Protein AF-A0A7J5EGS3-F1 (afdb_monomer_lite)

Sequence (91 aa):
MTGMNEMTGKSSTGMGTSFTAEDRGFVYAVARRFVRAPEDAEDITQEALLLAYRYRDAFRGDARYRTWLYRITTRAALTYLRRTGRSRVRV

Foldseek 3Di:
DDDPPPPDPDDPDFDPQDDDPVLLVLLLVLLCQFDVDSVSSNVLSVQLVVVCNVCRNVCPVPDDPSVVSSVSSVVSSVVSCVVVVHGGDDD

pLDDT: mean 83.17, std 19.34, range [35.0, 98.25]

Secondary structure (DSSP, 8-state):
----S-S----SS---S---HHHHHHHHHHHTTT-SSHHHHHHHHHHHHHHHHHHGGG--SSS-HHHHHHHHHHHHHHHHHHHHTPPPP--

Structure (mmCIF, N/CA/C/O backbone):
data_AF-A0A7J5EGS3-F1
#
_entry.id   AF-A0A7J5EGS3-F1
#
loop_
_atom_site.group_PDB
_atom_site.id
_atom_site.type_symbol
_atom_site.label_atom_id
_atom_site.label_alt_id
_atom_site.label_comp_id
_atom_site.label_asym_id
_atom_site.label_entity_id
_atom_site.label_seq_id
_atom_site.pdbx_PDB_ins_code
_atom_site.Cartn_x
_atom_site.Cartn_y
_atom_site.Cartn_z
_atom_site.occupancy
_atom_site.B_iso_or_equiv
_atom_site.auth_seq_id
_atom_site.auth_comp_id
_atom_site.auth_asym_id
_atom_site.auth_atom_id
_atom_site.pdbx_PDB_model_num
ATOM 1 N N . MET A 1 1 ? 21.428 13.662 -2.044 1.00 38.16 1 MET A N 1
ATOM 2 C CA . MET A 1 1 ? 20.270 13.309 -2.897 1.00 38.16 1 MET A CA 1
ATOM 3 C C . MET A 1 1 ? 20.484 11.870 -3.351 1.00 38.16 1 MET A C 1
ATOM 5 O O . MET A 1 1 ? 21.140 11.623 -4.350 1.00 38.16 1 MET A O 1
ATOM 9 N N . THR A 1 2 ? 20.122 10.933 -2.478 1.00 37.69 2 THR A N 1
ATOM 10 C CA . THR A 1 2 ? 20.735 9.600 -2.378 1.00 37.69 2 THR A CA 1
ATOM 11 C C . THR A 1 2 ? 20.192 8.614 -3.416 1.00 37.69 2 THR A C 1
ATOM 13 O O . THR A 1 2 ? 19.022 8.251 -3.370 1.00 37.69 2 THR A O 1
ATOM 16 N N . GLY A 1 3 ? 21.061 8.208 -4.346 1.00 37.78 3 GLY A N 1
ATOM 17 C CA . GLY A 1 3 ? 21.266 6.825 -4.804 1.00 37.78 3 GLY A CA 1
ATOM 18 C C . GLY A 1 3 ? 20.069 5.878 -4.950 1.00 37.78 3 GLY A C 1
ATOM 19 O O . GLY A 1 3 ? 20.132 4.770 -4.440 1.00 37.78 3 GLY A O 1
ATOM 20 N N . MET A 1 4 ? 19.003 6.258 -5.661 1.00 47.03 4 MET A N 1
ATOM 21 C CA . MET A 1 4 ? 17.875 5.358 -5.988 1.00 47.03 4 MET A CA 1
ATOM 22 C C . MET A 1 4 ? 17.924 4.785 -7.421 1.00 47.03 4 MET A C 1
ATOM 24 O O . MET A 1 4 ? 16.896 4.350 -7.937 1.00 47.03 4 MET A O 1
ATOM 28 N N . ASN A 1 5 ? 19.087 4.800 -8.088 1.00 43.38 5 ASN A N 1
ATOM 29 C CA . ASN A 1 5 ? 19.218 4.373 -9.492 1.00 43.38 5 ASN A CA 1
ATOM 30 C C . ASN A 1 5 ? 20.097 3.125 -9.721 1.00 43.38 5 ASN A C 1
ATOM 32 O O . ASN A 1 5 ? 20.428 2.834 -10.864 1.00 43.38 5 ASN A O 1
ATOM 36 N N . GLU A 1 6 ? 20.479 2.378 -8.679 1.00 46.44 6 GLU A N 1
ATOM 37 C CA . GLU A 1 6 ? 21.496 1.314 -8.818 1.00 46.44 6 GLU A CA 1
ATOM 38 C C . GLU A 1 6 ? 21.095 -0.079 -8.311 1.00 46.44 6 GLU A C 1
ATOM 40 O O . GLU A 1 6 ? 21.953 -0.899 -8.007 1.00 46.44 6 GLU A O 1
ATOM 45 N N . MET A 1 7 ? 19.807 -0.428 -8.341 1.00 42.69 7 MET A N 1
ATOM 46 C CA . MET A 1 7 ? 19.420 -1.845 -8.409 1.00 42.69 7 MET A CA 1
ATOM 47 C C . MET A 1 7 ? 18.563 -2.113 -9.650 1.00 42.69 7 MET A C 1
ATOM 49 O O . MET A 1 7 ? 17.337 -2.047 -9.653 1.00 42.69 7 MET A O 1
ATOM 53 N N . THR A 1 8 ? 19.322 -2.356 -10.724 1.00 48.19 8 THR A N 1
ATOM 54 C CA . THR A 1 8 ? 19.108 -3.397 -11.741 1.00 48.19 8 THR A CA 1
ATOM 55 C C . THR A 1 8 ? 17.878 -3.295 -12.643 1.00 48.19 8 THR A C 1
ATOM 57 O O . THR A 1 8 ? 16.977 -4.129 -12.653 1.00 48.19 8 THR A O 1
ATOM 60 N N . GLY A 1 9 ? 17.991 -2.392 -13.619 1.00 46.31 9 GLY A N 1
ATOM 61 C CA . GLY A 1 9 ? 17.787 -2.835 -14.997 1.00 46.31 9 GLY A CA 1
ATOM 62 C C . GLY A 1 9 ? 18.839 -3.899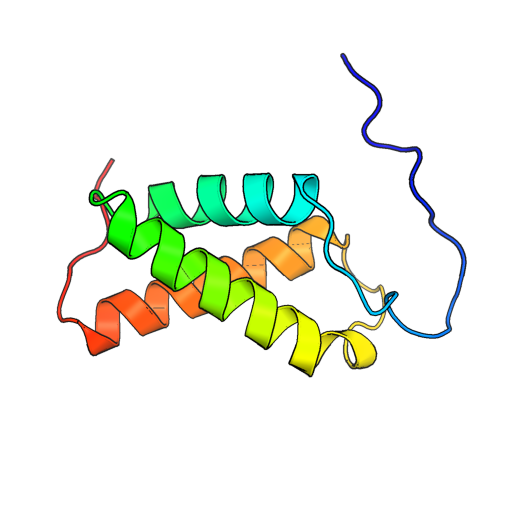 -15.346 1.00 46.31 9 GLY A C 1
ATOM 63 O O . GLY A 1 9 ? 20.027 -3.587 -15.328 1.00 46.31 9 GLY A O 1
ATOM 64 N N . LYS A 1 10 ? 18.372 -5.135 -15.572 1.00 41.31 10 LYS A N 1
ATOM 65 C CA . LYS A 1 10 ? 18.994 -6.378 -16.104 1.00 41.31 10 LYS A CA 1
ATOM 66 C C . LYS A 1 10 ? 18.396 -7.510 -15.250 1.00 41.31 10 LYS A C 1
ATOM 68 O O . LYS A 1 10 ? 18.823 -7.718 -14.126 1.00 41.31 10 LYS A O 1
ATOM 73 N N . SER A 1 11 ? 17.341 -8.212 -15.647 1.00 35.00 11 SER A N 1
ATOM 74 C CA . SER A 1 11 ? 17.277 -9.075 -16.827 1.00 35.00 11 SER A CA 1
ATOM 75 C C . SER A 1 11 ? 15.821 -9.473 -17.088 1.00 35.00 11 SER A C 1
ATOM 77 O O . SER A 1 11 ? 15.021 -9.584 -16.165 1.00 35.00 11 SER A O 1
ATOM 79 N N . SER A 1 12 ? 15.495 -9.722 -18.345 1.00 45.75 12 SER A N 1
ATOM 80 C CA . SER A 1 12 ? 14.200 -10.120 -18.911 1.00 45.75 12 SER A CA 1
ATOM 81 C C . 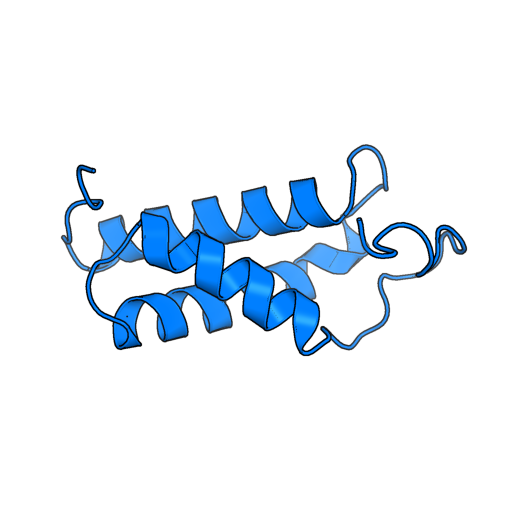SER A 1 12 ? 13.665 -11.499 -18.460 1.00 45.75 12 SER A C 1
ATOM 83 O O . SER A 1 12 ? 12.894 -12.122 -19.182 1.00 45.75 12 SER A O 1
ATOM 85 N N . THR A 1 13 ? 14.007 -11.973 -17.259 1.00 45.81 13 THR A N 1
ATOM 86 C CA . THR A 1 13 ? 13.618 -13.301 -16.759 1.00 45.81 13 THR A CA 1
ATOM 87 C C . THR A 1 13 ? 13.248 -13.217 -15.280 1.00 45.81 13 THR A C 1
ATOM 89 O O . THR A 1 13 ? 14.108 -13.370 -14.423 1.00 45.81 13 THR A O 1
ATOM 92 N N . GLY A 1 14 ? 11.965 -12.965 -14.996 1.00 50.44 14 GLY A N 1
ATOM 93 C CA . GLY A 1 14 ? 11.355 -13.061 -13.664 1.00 50.44 14 GLY A CA 1
ATOM 94 C C . GLY A 1 14 ? 11.801 -11.987 -12.666 1.00 50.44 14 GLY A C 1
ATOM 95 O O . GLY A 1 14 ? 12.957 -11.924 -12.262 1.00 50.44 14 GLY A O 1
ATOM 96 N N . MET A 1 15 ? 10.861 -11.164 -12.195 1.00 58.34 15 MET A N 1
ATOM 97 C CA . MET A 1 15 ? 11.067 -10.373 -10.978 1.00 58.34 15 MET A CA 1
ATOM 98 C C . MET A 1 15 ? 11.485 -11.344 -9.861 1.00 58.34 15 MET A C 1
ATOM 100 O O . MET A 1 15 ? 10.717 -12.253 -9.531 1.00 58.34 15 MET A O 1
ATOM 104 N N . GLY A 1 16 ? 12.708 -11.199 -9.339 1.00 58.72 16 GLY A N 1
ATOM 105 C CA . GLY A 1 16 ? 13.256 -12.076 -8.303 1.00 58.72 16 GLY A CA 1
ATOM 106 C C . GLY A 1 16 ? 12.245 -12.292 -7.176 1.00 58.72 16 GLY A C 1
ATOM 107 O O . GLY A 1 16 ? 11.523 -11.378 -6.789 1.00 58.72 16 GLY A O 1
ATOM 108 N N . THR A 1 17 ? 12.153 -13.520 -6.676 1.00 58.56 17 THR A N 1
ATOM 109 C CA . THR A 1 17 ? 11.066 -14.011 -5.812 1.00 58.56 17 THR A CA 1
ATOM 110 C C . THR A 1 17 ? 10.918 -13.308 -4.455 1.00 58.56 17 THR A C 1
ATOM 112 O O . THR A 1 17 ? 10.015 -13.661 -3.701 1.00 58.56 17 THR A O 1
ATOM 115 N N . SER A 1 18 ? 11.755 -12.324 -4.126 1.00 70.12 18 SER A N 1
ATOM 116 C CA . SER A 1 18 ? 11.829 -11.725 -2.793 1.00 70.12 18 SER A CA 1
ATOM 117 C C . SER A 1 18 ? 11.691 -10.206 -2.860 1.00 70.12 18 SER A C 1
ATOM 119 O O . SER A 1 18 ? 12.544 -9.528 -3.426 1.00 70.12 18 SER A O 1
ATOM 121 N N . PHE A 1 19 ? 10.635 -9.668 -2.242 1.00 82.50 19 PHE A N 1
ATOM 122 C CA . PHE A 1 19 ? 10.535 -8.233 -1.972 1.00 82.50 19 PHE A CA 1
ATOM 123 C C . PHE A 1 19 ? 11.519 -7.827 -0.880 1.00 82.50 19 PHE A C 1
ATOM 125 O O . PHE A 1 19 ? 11.708 -8.540 0.108 1.00 82.50 19 PHE A O 1
ATOM 132 N N . THR A 1 20 ? 12.127 -6.660 -1.052 1.00 88.69 20 THR A N 1
ATOM 133 C CA . THR A 1 20 ?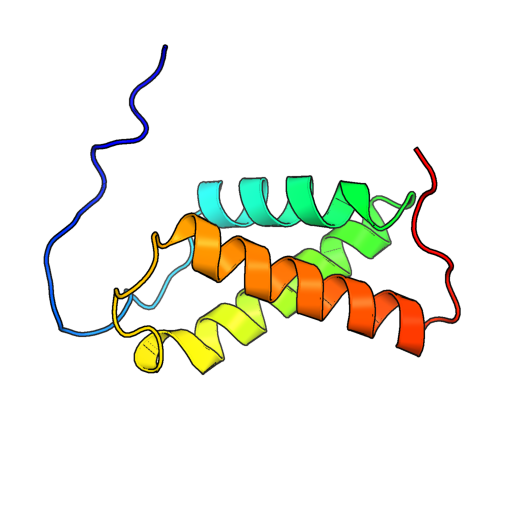 13.082 -6.092 -0.100 1.00 88.69 20 THR A CA 1
ATOM 134 C C . THR A 1 20 ? 12.375 -5.345 1.036 1.00 88.69 20 THR A C 1
ATOM 136 O O . THR A 1 20 ? 11.189 -5.005 0.962 1.00 88.69 20 THR A O 1
ATOM 139 N N . ALA A 1 21 ? 13.122 -5.018 2.094 1.00 86.44 21 ALA A N 1
ATOM 140 C CA . ALA A 1 21 ? 12.633 -4.130 3.151 1.00 86.44 21 ALA A CA 1
ATOM 141 C C . ALA A 1 21 ? 12.256 -2.734 2.611 1.00 86.44 21 ALA A C 1
ATOM 143 O O . ALA A 1 21 ? 11.325 -2.102 3.115 1.00 86.44 21 ALA A O 1
ATOM 144 N N . GLU A 1 22 ? 12.932 -2.272 1.554 1.00 88.31 22 GLU A N 1
ATOM 145 C CA . GLU A 1 22 ? 12.633 -0.998 0.898 1.00 88.31 22 GLU A CA 1
ATOM 146 C C . GLU A 1 22 ? 11.283 -1.018 0.179 1.00 88.31 22 GLU A C 1
ATOM 148 O O . GLU A 1 22 ? 10.521 -0.051 0.275 1.00 88.31 22 GLU A O 1
ATOM 153 N N . ASP A 1 23 ? 10.955 -2.126 -0.494 1.00 92.50 23 ASP A N 1
ATOM 154 C CA . ASP A 1 23 ? 9.653 -2.315 -1.141 1.00 92.50 23 ASP A CA 1
ATOM 155 C C . ASP A 1 23 ? 8.529 -2.229 -0.118 1.00 92.50 23 ASP A C 1
ATOM 157 O O . ASP A 1 23 ? 7.570 -1.473 -0.297 1.00 92.50 23 ASP A O 1
ATOM 161 N N . ARG A 1 24 ? 8.683 -2.947 1.002 1.00 95.25 24 ARG A N 1
ATOM 162 C CA . ARG A 1 24 ? 7.725 -2.903 2.108 1.00 95.25 24 ARG A CA 1
ATOM 163 C C . ARG A 1 24 ? 7.574 -1.484 2.654 1.00 95.25 24 ARG A C 1
ATOM 165 O O . ARG A 1 24 ? 6.448 -1.026 2.833 1.00 95.25 24 ARG A O 1
ATOM 172 N N . GLY A 1 25 ? 8.681 -0.777 2.886 1.00 96.38 25 GLY A N 1
ATOM 173 C CA . GLY A 1 25 ? 8.660 0.604 3.376 1.00 96.38 25 GLY A CA 1
ATOM 174 C C . GLY A 1 25 ? 7.919 1.555 2.431 1.00 96.38 25 GLY A C 1
ATOM 175 O O . GLY A 1 25 ? 7.091 2.356 2.872 1.00 96.38 25 GLY A O 1
ATOM 176 N N . PHE A 1 26 ? 8.151 1.427 1.123 1.00 96.56 26 PHE A N 1
ATOM 177 C CA . PHE A 1 26 ? 7.442 2.205 0.108 1.00 96.56 26 PHE A CA 1
ATOM 178 C C . PHE A 1 26 ? 5.940 1.894 0.087 1.00 96.56 26 PHE A C 1
ATOM 180 O O . PHE A 1 26 ? 5.119 2.814 0.117 1.00 96.56 26 PHE A O 1
ATOM 187 N N . VAL A 1 27 ? 5.574 0.612 0.060 1.00 97.81 27 VAL A N 1
ATOM 188 C CA . VAL A 1 27 ? 4.174 0.167 0.048 1.00 97.81 27 VAL A CA 1
ATOM 189 C C . VAL A 1 27 ? 3.442 0.668 1.292 1.00 97.81 27 VAL A C 1
ATOM 191 O O . VAL A 1 27 ? 2.362 1.246 1.162 1.00 97.81 27 VAL A O 1
ATOM 194 N N . TYR A 1 28 ? 4.052 0.542 2.470 1.00 98.19 28 TYR A N 1
ATOM 195 C CA . TYR A 1 28 ? 3.482 1.036 3.721 1.00 98.19 28 TYR A CA 1
ATOM 196 C C . TYR A 1 28 ? 3.268 2.551 3.697 1.00 98.19 28 TYR A C 1
ATOM 198 O O . TYR A 1 28 ? 2.177 3.034 4.008 1.00 98.19 28 TYR A O 1
ATOM 206 N N . ALA A 1 29 ? 4.261 3.319 3.239 1.00 97.69 29 ALA A N 1
ATOM 207 C CA . ALA A 1 29 ? 4.131 4.769 3.109 1.00 97.69 29 ALA A CA 1
ATOM 208 C C . ALA A 1 29 ? 2.988 5.177 2.159 1.00 97.69 29 ALA A C 1
ATOM 210 O O . ALA A 1 29 ? 2.303 6.174 2.401 1.00 97.69 29 ALA A O 1
ATOM 211 N N . VAL A 1 30 ? 2.751 4.406 1.092 1.00 97.69 30 VAL A N 1
ATOM 212 C CA . VAL A 1 30 ? 1.609 4.616 0.190 1.00 97.69 30 VAL A CA 1
ATOM 213 C C . VAL A 1 30 ? 0.296 4.238 0.880 1.00 97.69 30 VAL A C 1
ATOM 215 O O . VAL A 1 30 ? -0.646 5.027 0.830 1.00 97.69 30 VAL A O 1
ATOM 218 N N . ALA A 1 31 ? 0.228 3.093 1.563 1.00 97.81 31 ALA A N 1
ATOM 219 C CA . ALA A 1 31 ? -0.962 2.628 2.280 1.00 97.81 31 ALA A CA 1
ATOM 220 C C . ALA A 1 31 ? -1.419 3.623 3.363 1.00 97.81 31 ALA A C 1
ATOM 222 O O . ALA A 1 31 ? -2.608 3.931 3.460 1.00 97.81 31 ALA A O 1
ATOM 223 N N . ARG A 1 32 ? -0.475 4.231 4.093 1.00 97.44 32 ARG A N 1
ATOM 224 C CA . ARG A 1 32 ? -0.724 5.282 5.101 1.00 97.44 32 ARG A CA 1
ATOM 225 C C . ARG A 1 32 ? -1.422 6.533 4.558 1.00 97.44 32 ARG A C 1
ATOM 227 O O . ARG A 1 32 ? -1.970 7.306 5.336 1.00 97.44 32 ARG A O 1
ATOM 234 N N . ARG A 1 33 ? -1.445 6.739 3.236 1.00 95.94 33 ARG A N 1
ATOM 235 C CA . ARG A 1 33 ? -2.220 7.823 2.599 1.00 95.94 33 ARG A CA 1
ATOM 236 C C . ARG A 1 33 ? -3.706 7.487 2.455 1.00 95.94 33 ARG A C 1
ATOM 238 O O . ARG A 1 33 ? -4.506 8.378 2.186 1.00 95.94 33 ARG A O 1
ATOM 245 N N . PHE A 1 34 ? -4.081 6.216 2.594 1.00 96.44 34 PHE A N 1
ATOM 246 C CA . PHE A 1 34 ? -5.455 5.743 2.427 1.00 96.44 34 PHE A CA 1
ATOM 247 C C . PHE A 1 34 ? -6.171 5.505 3.752 1.00 96.44 34 PHE A C 1
ATOM 249 O O . PHE A 1 34 ? -7.387 5.694 3.804 1.00 96.44 34 PHE A O 1
ATOM 256 N N . VAL A 1 35 ? -5.436 5.138 4.805 1.00 96.25 35 VAL A N 1
ATOM 257 C CA . VAL A 1 35 ? -5.976 4.767 6.123 1.00 96.25 35 VAL A CA 1
ATOM 258 C C . VAL A 1 35 ? -5.252 5.494 7.259 1.00 96.25 35 VAL A C 1
ATOM 260 O O . VAL A 1 35 ? -4.060 5.781 7.165 1.00 96.25 35 VAL A O 1
ATOM 263 N N . ARG A 1 36 ? -5.978 5.803 8.346 1.00 93.12 36 ARG A N 1
ATOM 264 C CA . ARG A 1 36 ? -5.409 6.469 9.538 1.00 93.12 36 ARG A CA 1
ATOM 265 C C . ARG A 1 36 ? -4.753 5.487 10.503 1.00 93.12 36 ARG A C 1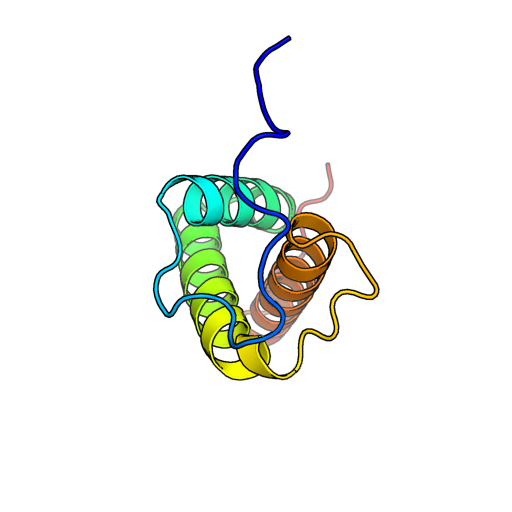
ATOM 267 O O . ARG A 1 36 ? -3.740 5.832 11.113 1.00 93.12 36 ARG A O 1
ATOM 274 N N . ALA A 1 37 ? -5.323 4.294 10.652 1.00 95.31 37 ALA A N 1
ATOM 275 C CA . ALA A 1 37 ? -4.803 3.274 11.551 1.00 95.31 37 ALA A CA 1
ATOM 276 C C . ALA A 1 37 ? -3.505 2.673 10.976 1.00 95.31 37 ALA A C 1
ATOM 278 O O . ALA A 1 37 ? -3.452 2.380 9.779 1.00 95.31 37 ALA A O 1
ATOM 279 N N . PRO A 1 38 ? -2.431 2.538 11.775 1.00 96.25 38 PRO A N 1
ATOM 280 C CA . PRO A 1 38 ? -1.210 1.852 11.347 1.00 96.25 38 PRO A CA 1
ATOM 281 C C . PRO A 1 38 ? -1.471 0.395 10.964 1.00 96.25 38 PRO A C 1
ATOM 283 O O . PRO A 1 38 ? -0.946 -0.074 9.964 1.00 96.25 38 PRO A O 1
ATOM 286 N N . GLU A 1 39 ? -2.345 -0.271 11.710 1.00 96.88 39 GLU A N 1
ATOM 287 C CA . GLU A 1 39 ? -2.679 -1.689 11.541 1.00 96.88 39 GLU A CA 1
ATOM 288 C C . GLU A 1 39 ? -3.365 -1.945 10.193 1.00 96.88 39 GLU A C 1
ATOM 290 O O . GLU A 1 39 ? -2.934 -2.792 9.420 1.00 96.88 39 GLU A O 1
ATOM 295 N N . ASP A 1 40 ? -4.321 -1.093 9.818 1.00 97.06 40 ASP A N 1
ATOM 296 C CA . ASP A 1 40 ? -4.926 -1.126 8.483 1.00 97.06 40 ASP A CA 1
ATOM 297 C C . ASP A 1 40 ? -3.891 -0.924 7.361 1.00 97.06 40 ASP A C 1
ATOM 299 O O . ASP A 1 40 ? -4.019 -1.477 6.267 1.00 97.06 40 ASP A O 1
ATOM 303 N N . ALA A 1 41 ? -2.875 -0.083 7.592 1.00 97.75 41 ALA A N 1
ATOM 304 C CA . ALA A 1 41 ? -1.828 0.149 6.601 1.00 97.75 41 ALA A CA 1
ATOM 305 C C . ALA A 1 41 ? -0.899 -1.064 6.480 1.00 97.75 41 ALA A C 1
ATOM 307 O O . ALA A 1 41 ? -0.449 -1.363 5.372 1.00 97.75 41 ALA A O 1
ATOM 308 N N . GLU A 1 42 ? -0.639 -1.768 7.583 1.00 97.94 42 GLU A N 1
ATOM 309 C CA . GLU A 1 42 ? 0.069 -3.049 7.590 1.00 97.94 42 GLU A CA 1
ATOM 310 C C . GLU A 1 42 ? -0.709 -4.118 6.811 1.00 97.94 42 GLU A C 1
ATOM 312 O O . GLU A 1 42 ? -0.140 -4.730 5.906 1.00 97.94 42 GLU A O 1
ATOM 317 N N . ASP A 1 43 ? -2.017 -4.257 7.048 1.00 97.44 43 ASP A N 1
ATOM 318 C CA . ASP A 1 43 ? -2.883 -5.186 6.304 1.00 97.44 43 ASP A CA 1
ATOM 319 C C . ASP A 1 43 ? -2.829 -4.928 4.791 1.00 97.44 43 ASP A C 1
ATOM 321 O O . ASP A 1 43 ? -2.620 -5.837 3.982 1.00 97.44 43 ASP A O 1
ATOM 325 N N . ILE A 1 44 ? -2.990 -3.661 4.392 1.00 98.25 44 ILE A N 1
ATOM 326 C CA . ILE A 1 44 ? -2.907 -3.251 2.984 1.00 98.25 44 ILE A CA 1
ATOM 327 C C . ILE A 1 44 ? -1.516 -3.547 2.420 1.00 98.25 44 ILE A C 1
ATOM 329 O O . ILE A 1 44 ? -1.399 -3.942 1.259 1.00 98.25 44 ILE A O 1
ATOM 333 N N . THR A 1 45 ? -0.465 -3.341 3.215 1.00 98.00 45 THR A N 1
ATOM 334 C CA . THR A 1 45 ? 0.918 -3.579 2.791 1.00 98.00 45 THR A CA 1
ATOM 335 C C . THR A 1 45 ? 1.158 -5.047 2.497 1.00 98.00 45 THR A C 1
ATOM 337 O O . THR A 1 45 ? 1.694 -5.376 1.438 1.00 98.00 45 THR A O 1
ATOM 340 N N . GLN A 1 46 ? 0.719 -5.926 3.394 1.00 96.19 46 GLN A N 1
ATOM 341 C CA . GLN A 1 46 ? 0.827 -7.367 3.206 1.00 96.19 46 GLN A CA 1
ATOM 342 C C . GLN A 1 46 ? 0.064 -7.821 1.958 1.00 96.19 46 GLN A C 1
ATOM 344 O O . GLN A 1 46 ? 0.645 -8.475 1.092 1.00 96.19 46 GLN A O 1
ATOM 349 N N . GLU A 1 47 ? -1.196 -7.406 1.806 1.00 97.56 47 GLU A N 1
ATOM 350 C CA . GLU A 1 47 ? -2.002 -7.764 0.634 1.00 97.56 47 GLU A CA 1
ATOM 351 C C . GLU A 1 47 ? -1.376 -7.241 -0.668 1.00 97.56 47 GLU A C 1
ATOM 353 O O . GLU A 1 47 ? -1.288 -7.964 -1.660 1.00 97.56 47 GLU A O 1
ATOM 358 N N . ALA A 1 48 ? -0.881 -6.001 -0.676 1.00 97.25 48 ALA A N 1
ATOM 359 C CA . ALA A 1 48 ? -0.234 -5.421 -1.847 1.00 97.25 48 ALA A CA 1
ATOM 360 C C . ALA A 1 48 ? 1.027 -6.195 -2.255 1.00 97.25 48 ALA A C 1
ATOM 362 O O . ALA A 1 48 ? 1.212 -6.456 -3.444 1.00 97.25 48 ALA A O 1
ATOM 363 N N . LEU A 1 49 ? 1.867 -6.597 -1.297 1.00 94.56 49 LEU A N 1
ATOM 364 C CA . LEU A 1 49 ? 3.052 -7.412 -1.574 1.00 94.56 49 LEU A CA 1
ATOM 365 C C . LEU A 1 49 ? 2.668 -8.817 -2.057 1.00 94.56 49 LEU A C 1
ATOM 367 O O . LEU A 1 49 ? 3.266 -9.314 -3.007 1.00 94.56 49 LEU A O 1
ATOM 371 N N . LEU A 1 50 ? 1.627 -9.438 -1.494 1.00 94.75 50 LEU A N 1
ATOM 372 C CA . LEU A 1 50 ? 1.117 -10.727 -1.979 1.00 94.75 50 LEU A CA 1
ATOM 373 C C . LEU A 1 50 ? 0.595 -10.632 -3.418 1.00 94.75 50 LEU A C 1
ATOM 375 O O . LEU A 1 50 ? 0.887 -11.500 -4.243 1.00 94.75 50 LEU A O 1
ATOM 379 N N . LEU A 1 51 ? -0.157 -9.581 -3.750 1.00 94.38 51 LEU A N 1
ATOM 380 C CA . LEU A 1 51 ? -0.631 -9.343 -5.115 1.00 94.38 51 LEU A CA 1
ATOM 381 C C . LEU A 1 51 ? 0.532 -9.054 -6.063 1.00 94.38 51 LEU A C 1
ATOM 383 O O . LEU A 1 51 ? 0.565 -9.590 -7.169 1.00 94.38 51 LEU A O 1
ATOM 387 N N . ALA A 1 52 ? 1.502 -8.251 -5.631 1.00 92.81 52 ALA A N 1
ATOM 388 C CA . ALA A 1 52 ? 2.704 -7.993 -6.406 1.00 92.81 52 ALA A CA 1
ATOM 389 C C . ALA A 1 52 ? 3.464 -9.291 -6.676 1.00 92.81 52 ALA A C 1
ATOM 391 O O . ALA A 1 52 ? 3.816 -9.540 -7.824 1.00 92.81 52 ALA A O 1
ATOM 392 N N . TYR A 1 53 ? 3.614 -10.169 -5.682 1.00 90.25 53 TYR A N 1
ATOM 393 C CA . TYR A 1 53 ? 4.224 -11.480 -5.882 1.00 90.25 53 TYR A CA 1
ATOM 394 C C . TYR A 1 53 ? 3.473 -12.289 -6.943 1.00 90.25 53 TYR A C 1
ATOM 396 O O . TYR A 1 53 ? 4.094 -12.827 -7.858 1.00 90.25 53 TYR A O 1
ATOM 404 N N . ARG A 1 54 ? 2.138 -12.348 -6.859 1.00 90.88 54 ARG A N 1
ATOM 405 C CA . ARG A 1 54 ? 1.303 -13.106 -7.809 1.00 90.88 54 ARG A CA 1
ATOM 406 C C . ARG A 1 54 ? 1.381 -12.567 -9.237 1.00 90.88 54 ARG A C 1
ATOM 408 O O . ARG A 1 54 ? 1.354 -13.352 -10.175 1.00 90.88 54 ARG A O 1
ATOM 415 N N . TYR A 1 55 ? 1.476 -11.250 -9.410 1.00 89.56 55 TYR A N 1
ATOM 416 C CA . TYR A 1 55 ? 1.477 -10.606 -10.729 1.00 89.56 55 TYR A CA 1
ATOM 417 C C . TYR A 1 55 ? 2.870 -10.242 -11.247 1.00 89.56 55 TYR A C 1
ATOM 419 O O . TYR A 1 55 ? 2.980 -9.580 -12.281 1.00 89.56 55 TYR A O 1
ATOM 427 N N . ARG A 1 56 ? 3.932 -10.651 -10.551 1.00 86.94 56 ARG A N 1
ATOM 428 C CA . ARG A 1 56 ? 5.312 -10.268 -10.864 1.00 86.94 56 ARG A CA 1
ATOM 429 C C . ARG A 1 56 ? 5.745 -10.693 -12.273 1.00 86.94 56 ARG A C 1
ATOM 431 O O . ARG A 1 56 ? 6.431 -9.936 -12.948 1.00 86.94 56 ARG A O 1
ATOM 438 N N . ASP A 1 57 ? 5.265 -11.844 -12.741 1.00 84.12 57 ASP A N 1
ATOM 439 C CA . ASP A 1 57 ? 5.583 -12.392 -14.067 1.00 84.12 57 ASP A CA 1
ATOM 440 C C . ASP A 1 57 ? 4.798 -11.692 -15.192 1.00 84.12 57 ASP A C 1
ATOM 442 O O . ASP A 1 57 ? 5.186 -11.726 -16.356 1.00 84.12 57 ASP A O 1
ATOM 446 N N . ALA A 1 58 ? 3.703 -11.004 -14.848 1.00 80.94 58 ALA A N 1
ATOM 447 C CA . ALA A 1 58 ? 2.919 -10.204 -15.788 1.00 80.94 58 ALA A CA 1
ATOM 448 C C . ALA A 1 58 ? 3.484 -8.784 -15.980 1.00 80.94 58 ALA A C 1
ATOM 450 O O . ALA A 1 58 ? 2.988 -8.027 -16.819 1.00 80.94 58 ALA A O 1
ATOM 451 N N . PHE A 1 59 ? 4.494 -8.388 -15.201 1.00 79.94 59 PHE A N 1
ATOM 452 C CA . PHE A 1 59 ? 5.142 -7.094 -15.352 1.00 79.94 59 PHE A CA 1
ATOM 453 C C . PHE A 1 59 ? 6.066 -7.102 -16.576 1.00 79.94 59 PHE A C 1
ATOM 455 O O . PHE A 1 59 ? 7.155 -7.664 -16.558 1.00 79.94 59 PHE A O 1
ATOM 462 N N . ARG A 1 60 ? 5.622 -6.443 -17.651 1.00 75.31 60 ARG A N 1
ATOM 463 C CA . ARG A 1 60 ? 6.315 -6.398 -18.951 1.00 75.31 60 ARG A CA 1
ATOM 464 C C . ARG A 1 60 ? 7.450 -5.371 -19.044 1.00 75.31 60 ARG A C 1
ATOM 466 O O . ARG A 1 60 ? 8.091 -5.273 -20.078 1.00 75.31 60 ARG A O 1
ATOM 473 N N . GLY A 1 61 ? 7.696 -4.590 -17.989 1.00 76.81 61 GLY A N 1
ATOM 474 C CA . GLY A 1 61 ? 8.720 -3.537 -17.992 1.00 76.81 61 GLY A CA 1
ATOM 475 C C . GLY A 1 61 ? 8.315 -2.223 -18.676 1.00 76.81 61 GLY A C 1
ATOM 476 O O . GLY A 1 61 ? 9.096 -1.278 -18.654 1.00 76.81 61 GLY A O 1
ATOM 477 N N . ASP A 1 62 ? 7.089 -2.111 -19.201 1.00 78.12 62 ASP A N 1
ATOM 478 C CA . ASP A 1 62 ? 6.579 -0.898 -19.877 1.00 78.12 62 ASP A CA 1
ATOM 479 C C . ASP A 1 62 ? 6.467 0.335 -18.955 1.00 78.12 62 ASP A C 1
ATOM 481 O O . ASP A 1 62 ? 6.338 1.473 -19.403 1.00 78.12 62 ASP A O 1
ATOM 485 N N . ALA A 1 63 ? 6.484 0.121 -17.639 1.00 80.75 63 ALA A N 1
ATOM 486 C CA . ALA A 1 63 ? 6.459 1.166 -16.624 1.00 80.75 63 ALA A CA 1
ATOM 487 C C . ALA A 1 63 ? 7.595 0.946 -15.624 1.00 80.75 63 ALA A C 1
ATOM 489 O O . ALA A 1 63 ? 8.061 -0.174 -15.447 1.00 80.75 63 ALA A O 1
ATOM 490 N N . ARG A 1 64 ? 8.005 1.992 -14.895 1.00 88.19 64 ARG A N 1
ATOM 491 C CA . ARG A 1 64 ? 8.975 1.834 -13.798 1.00 88.19 64 ARG A CA 1
ATOM 492 C C . ARG A 1 64 ? 8.419 0.887 -12.731 1.00 88.19 64 ARG A C 1
ATOM 494 O O . ARG A 1 64 ? 7.246 0.984 -12.369 1.00 88.19 64 ARG A O 1
ATOM 501 N N . TYR A 1 65 ? 9.280 0.050 -12.157 1.00 86.25 65 TYR A N 1
ATOM 502 C CA . TYR A 1 65 ? 8.921 -0.904 -11.102 1.00 86.25 65 TYR A CA 1
ATOM 503 C C . TYR A 1 65 ? 8.130 -0.264 -9.945 1.00 86.25 65 TYR A C 1
ATOM 505 O O . TYR A 1 65 ? 7.031 -0.709 -9.619 1.00 86.25 65 TYR A O 1
ATOM 513 N N . ARG A 1 66 ? 8.602 0.868 -9.400 1.00 89.50 66 ARG A N 1
ATOM 514 C CA . ARG A 1 66 ? 7.878 1.601 -8.341 1.00 89.50 66 ARG A CA 1
ATOM 515 C C . ARG A 1 66 ? 6.509 2.122 -8.775 1.00 89.50 66 ARG A C 1
ATOM 517 O O . ARG A 1 66 ? 5.595 2.182 -7.960 1.00 89.50 66 ARG A O 1
ATOM 524 N N . THR A 1 67 ? 6.343 2.485 -10.045 1.00 91.75 67 THR A N 1
ATOM 525 C CA . THR A 1 67 ? 5.040 2.891 -10.589 1.00 91.75 67 THR A CA 1
ATOM 526 C C . THR A 1 67 ? 4.081 1.704 -10.634 1.00 91.75 67 THR A C 1
ATOM 528 O O . THR A 1 67 ? 2.909 1.849 -10.292 1.00 91.75 67 THR A O 1
ATOM 531 N N . TRP A 1 68 ? 4.566 0.523 -11.016 1.00 92.81 68 TRP A N 1
ATOM 532 C CA . TRP A 1 68 ? 3.778 -0.707 -10.973 1.00 92.81 68 TRP A CA 1
ATOM 533 C C . TRP A 1 68 ? 3.400 -1.094 -9.536 1.00 92.81 68 TRP A C 1
ATOM 535 O O . TRP A 1 68 ? 2.217 -1.306 -9.261 1.00 92.81 68 TRP A O 1
ATOM 545 N N . LEU A 1 69 ? 4.357 -1.055 -8.604 1.00 92.81 69 LEU A N 1
ATOM 546 C CA . LEU A 1 69 ? 4.122 -1.350 -7.190 1.00 92.81 69 LEU A CA 1
ATOM 547 C C . LEU A 1 69 ? 3.114 -0.369 -6.566 1.00 92.81 69 LEU A C 1
ATOM 549 O O . LEU A 1 69 ? 2.155 -0.790 -5.928 1.00 92.81 69 LEU A O 1
ATOM 553 N N . TYR A 1 70 ? 3.231 0.930 -6.863 1.00 95.81 70 TYR A N 1
ATOM 554 C CA . TYR A 1 70 ? 2.251 1.945 -6.458 1.00 95.81 70 TYR A CA 1
ATOM 555 C C . TYR A 1 70 ? 0.830 1.620 -6.946 1.00 95.81 70 TYR A C 1
ATOM 557 O O . TYR A 1 70 ? -0.142 1.730 -6.193 1.00 95.81 70 TYR A O 1
ATOM 565 N N . ARG A 1 71 ? 0.676 1.194 -8.208 1.00 95.12 71 ARG A N 1
ATOM 566 C CA . ARG A 1 71 ? -0.639 0.825 -8.766 1.00 95.12 71 ARG A CA 1
ATOM 567 C C . ARG A 1 71 ? -1.242 -0.379 -8.046 1.00 95.12 71 ARG A C 1
ATOM 569 O O . ARG A 1 71 ? -2.453 -0.406 -7.840 1.00 95.12 71 ARG A O 1
ATOM 576 N N . ILE A 1 72 ? -0.426 -1.351 -7.648 1.00 96.12 72 ILE A N 1
ATOM 577 C CA . ILE A 1 72 ? -0.896 -2.499 -6.865 1.00 96.12 72 ILE A CA 1
ATOM 578 C C . ILE A 1 72 ? -1.333 -2.050 -5.473 1.00 96.12 72 ILE A C 1
ATOM 580 O O . ILE A 1 72 ? -2.463 -2.337 -5.081 1.00 96.12 72 ILE A O 1
ATOM 584 N N . THR A 1 73 ? -0.513 -1.266 -4.771 1.00 98.00 73 THR A N 1
ATOM 585 C CA . THR A 1 73 ? -0.847 -0.774 -3.428 1.00 98.00 73 THR A CA 1
ATOM 586 C C . THR A 1 73 ? -2.121 0.059 -3.418 1.00 98.00 73 THR A C 1
ATOM 588 O O . THR A 1 73 ? -2.979 -0.127 -2.561 1.00 98.00 73 THR A O 1
ATOM 591 N N . THR A 1 74 ? -2.296 0.953 -4.393 1.00 97.81 74 THR A N 1
ATOM 592 C CA . THR A 1 74 ? -3.518 1.767 -4.490 1.00 97.81 74 THR A CA 1
ATOM 593 C C . THR A 1 74 ? -4.759 0.916 -4.762 1.00 97.81 74 THR A C 1
ATOM 595 O O . THR A 1 74 ? -5.805 1.158 -4.160 1.00 97.81 74 THR A O 1
ATOM 598 N N . ARG A 1 75 ? -4.660 -0.122 -5.605 1.00 97.50 75 ARG A N 1
ATOM 599 C CA . ARG A 1 75 ? -5.752 -1.089 -5.818 1.00 97.50 75 ARG A CA 1
ATOM 600 C C . ARG A 1 75 ? -6.075 -1.883 -4.551 1.00 97.50 75 ARG A C 1
ATOM 602 O O . ARG A 1 75 ? -7.256 -2.017 -4.222 1.00 97.50 75 ARG A O 1
ATOM 609 N N . ALA A 1 76 ? -5.058 -2.361 -3.835 1.00 98.00 76 ALA A N 1
ATOM 610 C CA . ALA A 1 76 ? -5.224 -3.071 -2.568 1.00 98.00 76 ALA A CA 1
ATOM 611 C C . ALA A 1 76 ? -5.908 -2.177 -1.521 1.00 98.00 76 ALA A C 1
ATOM 613 O O . ALA A 1 76 ? -6.922 -2.566 -0.948 1.00 98.00 76 ALA A O 1
ATOM 614 N N . ALA A 1 77 ? -5.445 -0.935 -1.363 1.00 97.88 77 ALA A N 1
ATOM 615 C CA . ALA A 1 77 ? -6.014 0.026 -0.423 1.00 97.88 77 ALA A CA 1
ATOM 616 C C . ALA A 1 77 ? -7.481 0.363 -0.729 1.00 97.88 77 ALA A C 1
ATOM 618 O O . ALA A 1 77 ? -8.323 0.371 0.166 1.00 97.88 77 ALA A O 1
ATOM 619 N N . LEU A 1 78 ? -7.824 0.607 -1.998 1.00 97.38 78 LEU A N 1
ATOM 620 C CA . LEU A 1 78 ? -9.213 0.869 -2.392 1.00 97.38 78 LEU A CA 1
ATOM 621 C C . LEU A 1 78 ? -10.115 -0.348 -2.152 1.00 97.38 78 LEU A C 1
ATOM 623 O O . LEU A 1 78 ? -11.257 -0.187 -1.726 1.00 97.38 78 LEU A O 1
ATOM 627 N N . THR A 1 79 ? -9.609 -1.556 -2.401 1.00 97.56 79 THR A N 1
ATOM 628 C CA . THR A 1 79 ? -10.336 -2.804 -2.124 1.00 97.56 79 THR A CA 1
ATOM 629 C C . THR A 1 79 ? -10.551 -2.988 -0.625 1.00 97.56 79 THR A C 1
ATOM 631 O O . THR A 1 79 ? -11.662 -3.298 -0.200 1.00 97.56 79 THR A O 1
ATOM 634 N N . TYR A 1 80 ? -9.525 -2.716 0.182 1.00 97.44 80 TYR A N 1
ATOM 635 C CA . TYR A 1 80 ? -9.601 -2.756 1.638 1.00 97.44 80 TYR A CA 1
ATOM 636 C C . TYR A 1 80 ? -10.664 -1.797 2.185 1.00 97.44 80 TYR A C 1
ATOM 638 O O . TYR A 1 80 ? -11.527 -2.212 2.957 1.00 97.44 80 TYR A O 1
ATOM 646 N N . LEU A 1 81 ? -10.657 -0.535 1.741 1.00 96.50 81 LEU A N 1
ATOM 647 C CA . LEU A 1 81 ? -11.645 0.473 2.144 1.00 96.50 81 LEU A CA 1
ATOM 648 C C . LEU A 1 81 ? -13.076 0.052 1.777 1.00 96.50 81 LEU A C 1
ATOM 650 O O . LEU A 1 81 ? -13.982 0.162 2.598 1.00 96.50 81 LEU A O 1
ATOM 654 N N . ARG A 1 82 ? -13.271 -0.506 0.572 1.00 96.00 82 ARG A N 1
ATOM 655 C CA . ARG A 1 82 ? -14.572 -1.047 0.140 1.00 96.00 82 ARG A CA 1
ATOM 656 C C . ARG A 1 82 ? -15.031 -2.215 1.013 1.00 96.00 82 ARG A C 1
ATOM 658 O O . ARG A 1 82 ? -16.190 -2.243 1.402 1.00 96.00 82 ARG A O 1
ATOM 665 N N . ARG A 1 83 ? -14.134 -3.156 1.334 1.00 95.38 83 ARG A N 1
ATOM 666 C CA . ARG A 1 83 ? -14.449 -4.349 2.14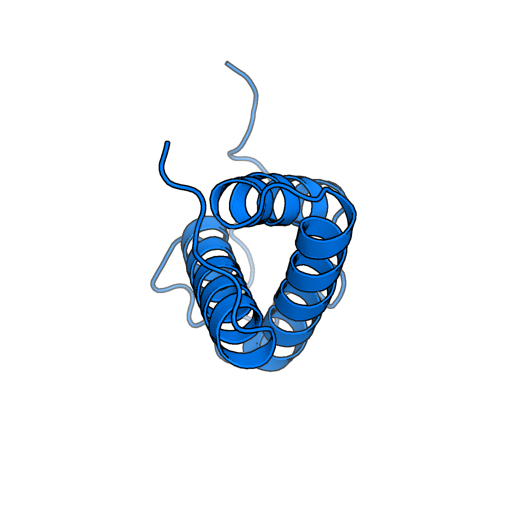2 1.00 95.38 83 ARG A CA 1
ATOM 667 C C . ARG A 1 83 ? -14.758 -4.009 3.600 1.00 95.38 83 ARG A C 1
ATOM 669 O O . ARG A 1 83 ? -15.591 -4.662 4.211 1.00 95.38 83 ARG A O 1
ATOM 676 N N . THR A 1 84 ? -14.077 -3.011 4.156 1.00 93.69 84 THR A N 1
ATOM 677 C CA . THR A 1 84 ? -14.212 -2.616 5.570 1.00 93.69 84 THR A CA 1
ATOM 678 C C . THR A 1 84 ? -15.271 -1.539 5.804 1.00 93.69 84 THR A C 1
ATOM 680 O O . THR A 1 84 ? -15.531 -1.187 6.950 1.00 93.69 84 THR A O 1
ATOM 683 N N . GLY A 1 85 ? -15.858 -0.972 4.74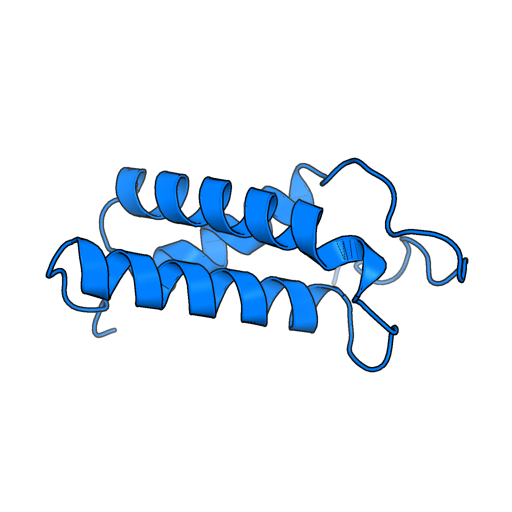2 1.00 90.38 85 GLY A N 1
ATOM 684 C CA . GLY A 1 85 ? -16.766 0.175 4.845 1.00 90.38 85 GLY A CA 1
ATOM 685 C C . GLY A 1 85 ? -16.078 1.463 5.316 1.00 90.38 85 GLY A C 1
ATOM 686 O O . GLY A 1 85 ? -16.748 2.435 5.667 1.00 90.38 85 GLY A O 1
ATOM 687 N N . ARG A 1 86 ? -14.739 1.496 5.343 1.00 87.38 86 ARG A N 1
ATOM 688 C CA . ARG A 1 86 ? -13.969 2.660 5.789 1.00 87.38 86 ARG A CA 1
ATOM 689 C C . ARG A 1 86 ? -13.860 3.693 4.673 1.00 87.38 86 ARG A C 1
ATOM 691 O O . ARG A 1 86 ? -13.709 3.374 3.496 1.00 87.38 86 ARG A O 1
ATOM 698 N N . SER A 1 87 ? -13.884 4.966 5.054 1.00 84.81 87 SER A N 1
ATOM 699 C CA . SER A 1 87 ? -13.639 6.072 4.126 1.00 84.81 87 SER A CA 1
ATOM 700 C C . SER A 1 87 ? -12.145 6.351 3.992 1.00 84.81 87 SER A C 1
ATOM 702 O O . SER A 1 87 ? -11.408 6.306 4.978 1.00 84.81 87 SER A O 1
ATOM 704 N N . ARG A 1 88 ? -11.698 6.687 2.773 1.00 86.25 88 ARG A N 1
ATOM 705 C CA . ARG A 1 88 ? -10.315 7.124 2.537 1.00 86.25 88 ARG A CA 1
ATOM 706 C C . ARG A 1 88 ? -10.012 8.358 3.381 1.00 86.25 88 ARG A C 1
ATOM 708 O O . ARG A 1 88 ? -10.860 9.245 3.499 1.00 86.25 88 ARG A O 1
ATOM 715 N N . VAL A 1 89 ? -8.787 8.448 3.897 1.00 88.00 89 VAL A N 1
ATOM 716 C CA . VAL A 1 89 ? -8.308 9.675 4.543 1.00 88.00 89 VAL A CA 1
ATOM 717 C C . VAL A 1 89 ? -8.479 10.858 3.592 1.00 88.00 89 VAL A C 1
ATOM 719 O O . VAL A 1 89 ? -7.972 10.857 2.470 1.00 88.00 89 VAL A O 1
ATOM 722 N N . ARG A 1 90 ? -9.234 11.857 4.050 1.00 78.44 90 ARG A N 1
ATOM 723 C CA . ARG A 1 90 ? -9.216 13.207 3.492 1.00 78.44 90 ARG A CA 1
ATOM 724 C C . ARG A 1 90 ? -8.060 13.927 4.180 1.00 78.44 90 ARG A C 1
ATOM 726 O O . ARG A 1 90 ? -8.056 14.000 5.411 1.00 78.44 90 ARG A O 1
ATOM 733 N N . VAL A 1 91 ? -7.061 14.299 3.387 1.00 59.25 91 VAL A N 1
ATOM 734 C CA . VAL A 1 91 ? -5.938 15.153 3.793 1.00 59.25 91 VAL A CA 1
ATOM 735 C C . VAL A 1 91 ? -6.348 16.591 3.540 1.00 59.25 91 VAL A C 1
ATOM 737 O O . VAL A 1 91 ? -6.994 16.803 2.487 1.00 59.25 91 VAL A O 1
#

Radius of gyration: 13.96 Å; chains: 1; bounding box: 38×29×31 Å